Protein AF-A0A377APW2-F1 (afdb_monomer_lite)

pLDDT: mean 85.44, std 15.19, range [41.81, 98.38]

Organism: Escherichia coli (NCBI:txid562)

Radius of gyration: 20.35 Å; chains: 1; bounding box: 41×46×84 Å

InterPro domains:
  IPR022749 N6 adenine-specific DNA methyltransferase, N-terminal domain [PF12161] (6-132)
  IPR029063 S-adenosyl-L-methionine-dependent methyltransferase superfamily [SSF53335] (5-154)
  IPR038333 Type I restriction enzyme EcoKI-like, methylase subunit, N-terminal domain superfamily [G3DSA:1.20.1260.30] (1-162)

Structure (mmCIF, N/CA/C/O backbone):
data_AF-A0A377APW2-F1
#
_entry.id   AF-A0A377APW2-F1
#
loop_
_atom_site.group_PDB
_atom_site.id
_atom_site.type_symbol
_atom_site.label_atom_id
_atom_site.label_alt_id
_atom_site.label_comp_id
_atom_site.label_asym_id
_atom_site.label_entity_id
_atom_site.label_seq_id
_atom_site.pdbx_PDB_ins_code
_atom_site.Cartn_x
_atom_site.Cartn_y
_atom_site.Cartn_z
_atom_site.occupancy
_atom_site.B_iso_or_equiv
_atom_site.auth_seq_id
_atom_site.auth_comp_id
_atom_site.auth_asym_id
_atom_site.auth_atom_id
_atom_site.pdbx_PDB_model_num
ATOM 1 N N . MET A 1 1 ? 12.403 14.613 7.142 1.00 62.41 1 MET A N 1
ATOM 2 C CA . MET A 1 1 ? 13.392 14.518 6.049 1.00 62.41 1 MET A CA 1
ATOM 3 C C . MET A 1 1 ? 13.545 13.061 5.623 1.00 62.41 1 MET A C 1
ATOM 5 O O . MET A 1 1 ? 13.832 12.219 6.471 1.00 62.41 1 MET A O 1
ATOM 9 N N . ILE A 1 2 ? 13.350 12.757 4.336 1.00 71.19 2 ILE A N 1
ATOM 10 C CA . ILE A 1 2 ? 13.562 11.420 3.755 1.00 71.19 2 ILE A CA 1
ATOM 11 C C . ILE A 1 2 ? 15.054 11.030 3.799 1.00 71.19 2 ILE A C 1
ATOM 13 O O . ILE A 1 2 ? 15.922 11.814 3.411 1.00 71.19 2 ILE A O 1
ATOM 17 N N . THR A 1 3 ? 15.369 9.830 4.299 1.00 79.94 3 THR A N 1
ATOM 18 C CA . THR A 1 3 ? 16.755 9.333 4.394 1.00 79.94 3 THR A CA 1
ATOM 19 C C . THR A 1 3 ? 17.274 8.858 3.034 1.00 79.94 3 THR A C 1
ATOM 21 O O . THR A 1 3 ? 16.486 8.514 2.152 1.00 79.94 3 THR A O 1
ATOM 24 N N . GLY A 1 4 ? 18.601 8.809 2.856 1.00 84.94 4 GLY A N 1
ATOM 25 C CA . GLY A 1 4 ? 19.221 8.283 1.629 1.00 84.94 4 GLY A CA 1
ATOM 26 C C . GLY A 1 4 ? 18.785 6.848 1.313 1.00 84.94 4 GLY A C 1
ATOM 27 O O . GLY A 1 4 ? 18.407 6.554 0.183 1.00 84.94 4 GLY A O 1
ATOM 28 N N . ASP A 1 5 ? 18.714 5.994 2.336 1.00 83.44 5 ASP A N 1
ATOM 29 C CA . ASP A 1 5 ? 18.251 4.608 2.198 1.00 83.44 5 ASP A CA 1
ATOM 30 C C . ASP A 1 5 ? 16.803 4.523 1.705 1.00 83.44 5 ASP A C 1
ATOM 32 O O . ASP A 1 5 ? 16.460 3.666 0.893 1.00 83.44 5 ASP A O 1
ATOM 36 N N . LEU A 1 6 ? 15.937 5.420 2.186 1.00 83.62 6 LEU A N 1
ATOM 37 C CA . LEU A 1 6 ? 14.536 5.453 1.784 1.00 83.62 6 LEU A CA 1
ATOM 38 C C . LEU A 1 6 ? 14.394 5.901 0.325 1.00 83.62 6 LEU A C 1
ATOM 40 O O . LEU A 1 6 ? 13.614 5.300 -0.409 1.00 83.62 6 LEU A O 1
ATOM 44 N N . LYS A 1 7 ? 15.193 6.882 -0.117 1.00 85.06 7 LYS A N 1
ATOM 45 C CA . LYS A 1 7 ? 15.264 7.272 -1.534 1.00 85.06 7 LYS A CA 1
ATOM 46 C C . LYS A 1 7 ? 15.689 6.099 -2.412 1.00 85.06 7 LYS A C 1
ATOM 48 O O . LYS A 1 7 ? 14.978 5.767 -3.349 1.00 85.06 7 LYS A O 1
ATOM 53 N N . SER A 1 8 ? 16.769 5.410 -2.039 1.00 88.69 8 SER A N 1
ATOM 54 C CA . SER A 1 8 ? 17.288 4.267 -2.799 1.00 88.69 8 SER A CA 1
ATOM 55 C C . SER A 1 8 ? 16.269 3.129 -2.936 1.00 88.69 8 SER A C 1
ATOM 57 O O . SER A 1 8 ? 16.136 2.558 -4.015 1.00 88.69 8 SER A O 1
ATOM 59 N N . LYS A 1 9 ? 15.486 2.831 -1.888 1.00 89.19 9 LYS A N 1
ATOM 60 C CA . LYS A 1 9 ? 14.400 1.835 -1.969 1.00 89.19 9 LYS A CA 1
ATOM 61 C C . LYS A 1 9 ? 13.298 2.242 -2.947 1.00 89.19 9 LYS A C 1
ATOM 63 O O . LYS A 1 9 ? 12.776 1.392 -3.662 1.00 89.19 9 LYS A O 1
ATOM 68 N N . ILE A 1 10 ? 12.933 3.523 -2.965 1.00 89.56 10 ILE A N 1
ATOM 69 C CA . ILE A 1 10 ? 11.914 4.049 -3.880 1.00 89.56 10 ILE A CA 1
ATOM 70 C C . ILE A 1 10 ? 12.440 4.104 -5.316 1.00 89.56 10 ILE A C 1
ATOM 72 O O . ILE A 1 10 ? 11.701 3.758 -6.231 1.00 89.56 10 ILE A O 1
ATOM 76 N N . ASP A 1 11 ? 13.708 4.465 -5.514 1.00 90.75 11 ASP A N 1
ATOM 77 C CA . ASP A 1 11 ? 14.366 4.412 -6.821 1.00 90.75 11 ASP A CA 1
ATOM 78 C C . ASP A 1 11 ? 14.390 2.981 -7.373 1.00 90.75 11 ASP A C 1
ATOM 80 O O . ASP A 1 11 ? 13.964 2.760 -8.504 1.00 90.75 11 ASP A O 1
ATOM 84 N N . GLY A 1 12 ? 14.782 1.998 -6.555 1.00 93.12 12 GLY A N 1
ATOM 85 C CA . GLY A 1 12 ? 14.758 0.587 -6.949 1.00 93.12 12 GLY A CA 1
ATOM 86 C C . GLY A 1 12 ? 13.348 0.084 -7.268 1.00 93.12 12 GLY A C 1
ATOM 87 O O . GLY A 1 12 ? 13.144 -0.596 -8.270 1.00 93.12 12 GLY A O 1
ATOM 88 N N . LEU A 1 13 ? 12.347 0.480 -6.472 1.00 93.62 13 LEU A N 1
ATOM 89 C CA . LEU A 1 13 ? 10.953 0.159 -6.772 1.00 93.62 13 LEU A CA 1
ATOM 90 C C . LEU A 1 13 ? 10.520 0.764 -8.115 1.00 93.62 13 LEU A C 1
ATOM 92 O O . LEU A 1 13 ? 9.875 0.093 -8.914 1.00 93.62 13 LEU A O 1
ATOM 96 N N . TRP A 1 14 ? 10.893 2.014 -8.390 1.00 92.69 14 TRP A N 1
ATOM 97 C CA . TRP A 1 14 ? 10.597 2.682 -9.657 1.00 92.69 14 TRP A CA 1
ATOM 98 C C . TRP A 1 14 ? 11.202 1.939 -10.858 1.00 92.69 14 TRP A C 1
ATOM 100 O O . TRP A 1 14 ? 10.531 1.758 -11.876 1.00 92.69 14 TRP A O 1
ATOM 110 N N . GLU A 1 15 ? 12.445 1.470 -10.739 1.00 93.25 15 GLU A N 1
ATOM 111 C CA . GLU A 1 15 ? 13.099 0.634 -11.754 1.00 93.25 15 GLU A CA 1
ATOM 112 C C . GLU A 1 15 ? 12.382 -0.710 -11.944 1.00 93.25 15 GLU A C 1
ATOM 114 O O . GLU A 1 15 ? 12.157 -1.134 -13.081 1.00 93.25 15 GLU A O 1
ATOM 119 N N . ASP A 1 16 ? 11.948 -1.354 -10.857 1.00 95.25 16 ASP A N 1
ATOM 120 C CA . ASP A 1 16 ? 11.159 -2.588 -10.916 1.00 95.25 16 ASP A CA 1
ATOM 121 C C . ASP A 1 16 ? 9.838 -2.384 -11.684 1.00 95.25 16 ASP A C 1
ATOM 123 O O . ASP A 1 16 ? 9.465 -3.235 -12.498 1.00 95.25 16 ASP A O 1
ATOM 127 N N . PHE A 1 17 ? 9.145 -1.253 -11.491 1.00 95.12 17 PHE A N 1
ATOM 128 C CA . PHE A 1 17 ? 7.947 -0.900 -12.268 1.00 95.12 17 PHE A CA 1
ATOM 129 C C . PHE A 1 17 ? 8.256 -0.735 -13.761 1.00 95.12 17 PHE A C 1
ATOM 131 O O . PHE A 1 17 ? 7.522 -1.264 -14.604 1.00 95.12 17 PHE A O 1
ATOM 138 N N . TRP A 1 18 ? 9.368 -0.072 -14.090 1.00 92.00 18 TRP A N 1
ATOM 139 C CA . TRP A 1 18 ? 9.815 0.108 -15.471 1.00 92.00 18 TRP A CA 1
ATOM 140 C C . TRP A 1 18 ? 10.100 -1.236 -16.160 1.00 92.00 18 TRP A C 1
ATOM 142 O O . TRP A 1 18 ? 9.540 -1.524 -17.218 1.00 92.00 18 TRP A O 1
ATOM 152 N N . VAL A 1 19 ? 10.893 -2.113 -15.530 1.00 92.81 19 VAL A N 1
ATOM 153 C CA . VAL A 1 19 ? 11.161 -3.494 -15.998 1.00 92.81 19 VAL A CA 1
ATOM 154 C C . VAL A 1 19 ? 9.877 -4.342 -16.025 1.00 92.81 19 VAL A C 1
ATOM 156 O O . VAL A 1 19 ? 9.703 -5.272 -16.825 1.00 92.81 19 VAL A O 1
ATOM 159 N N . GLY A 1 20 ? 8.932 -4.003 -15.154 1.00 92.31 20 GLY A N 1
ATOM 160 C CA . GLY A 1 20 ? 7.574 -4.521 -15.115 1.00 92.31 20 GLY A CA 1
ATOM 161 C C . GLY A 1 20 ? 6.739 -4.233 -16.358 1.00 92.31 20 GLY A C 1
ATOM 162 O O . GLY A 1 20 ? 5.806 -4.989 -16.621 1.00 92.31 20 GLY A O 1
ATOM 163 N N . GLY A 1 21 ? 7.104 -3.208 -17.136 1.00 91.12 21 GLY A N 1
ATOM 164 C CA . GLY A 1 21 ? 6.350 -2.711 -18.288 1.00 91.12 21 GLY A CA 1
ATOM 165 C C . GLY A 1 21 ? 5.467 -1.497 -17.980 1.00 91.12 21 GLY A C 1
ATOM 166 O O . GLY A 1 21 ? 4.751 -1.037 -18.865 1.00 91.12 21 GLY A O 1
ATOM 167 N N . ILE A 1 22 ? 5.516 -0.956 -16.757 1.00 93.75 22 ILE A N 1
ATOM 168 C CA . ILE A 1 22 ? 4.770 0.245 -16.362 1.00 93.75 22 ILE A CA 1
ATOM 169 C C . ILE A 1 22 ? 5.711 1.443 -16.482 1.00 93.75 22 ILE A C 1
ATOM 171 O O . ILE A 1 22 ? 6.453 1.776 -15.562 1.00 93.75 22 ILE A O 1
ATOM 175 N N . THR A 1 23 ? 5.697 2.077 -17.652 1.00 89.50 23 THR A N 1
ATOM 176 C CA . THR A 1 23 ? 6.618 3.173 -17.992 1.00 89.50 23 THR A CA 1
ATOM 177 C C . THR A 1 23 ? 6.034 4.560 -17.745 1.00 89.50 23 THR A C 1
ATOM 179 O O . THR A 1 23 ? 6.786 5.526 -17.634 1.00 89.50 23 THR A O 1
ATOM 182 N N . ASN A 1 24 ? 4.704 4.687 -17.646 1.00 90.31 24 ASN A N 1
ATOM 183 C CA . ASN A 1 24 ? 4.066 5.966 -17.350 1.00 90.31 24 ASN A CA 1
ATOM 184 C C . ASN A 1 24 ? 4.316 6.342 -15.876 1.00 90.31 24 ASN A C 1
ATOM 186 O O . ASN A 1 24 ? 3.773 5.677 -14.988 1.00 90.31 24 ASN A O 1
ATOM 190 N N . PRO A 1 25 ? 5.071 7.420 -15.591 1.00 90.19 25 PRO A N 1
ATOM 191 C CA . PRO A 1 25 ? 5.437 7.793 -14.228 1.00 90.19 25 PRO A CA 1
ATOM 192 C C . PRO A 1 25 ? 4.222 8.128 -13.356 1.00 90.19 25 PRO A C 1
ATOM 194 O O . PRO A 1 25 ? 4.233 7.847 -12.161 1.00 90.19 25 PRO A O 1
ATOM 197 N N . LEU A 1 26 ? 3.150 8.675 -13.943 1.00 90.00 26 LEU A N 1
ATOM 198 C CA . LEU A 1 26 ? 1.913 8.935 -13.205 1.00 90.00 26 LEU A CA 1
ATOM 199 C C . LEU A 1 26 ? 1.284 7.623 -12.738 1.00 90.00 26 LEU A C 1
ATOM 201 O O . LEU A 1 26 ? 0.933 7.502 -11.571 1.00 90.00 26 LEU A O 1
ATOM 205 N N . THR A 1 27 ? 1.240 6.609 -13.604 1.00 92.19 27 THR A N 1
ATOM 206 C CA . THR A 1 27 ? 0.737 5.281 -13.240 1.00 92.19 27 THR A CA 1
ATOM 207 C C . THR A 1 27 ? 1.576 4.649 -12.130 1.00 92.19 27 THR A C 1
ATOM 209 O O . THR A 1 27 ? 1.009 4.094 -11.195 1.00 92.19 27 THR A O 1
ATOM 212 N N . VAL A 1 28 ? 2.908 4.774 -12.166 1.00 93.69 28 VAL A N 1
ATOM 213 C CA . VAL A 1 28 ? 3.779 4.280 -11.081 1.00 93.69 28 VAL A CA 1
ATOM 214 C C . VAL A 1 28 ? 3.415 4.929 -9.741 1.00 93.69 28 VAL A C 1
ATOM 216 O O . VAL A 1 28 ? 3.218 4.226 -8.749 1.00 93.69 28 VAL A O 1
ATOM 219 N N . ILE A 1 29 ? 3.253 6.257 -9.718 1.00 90.94 29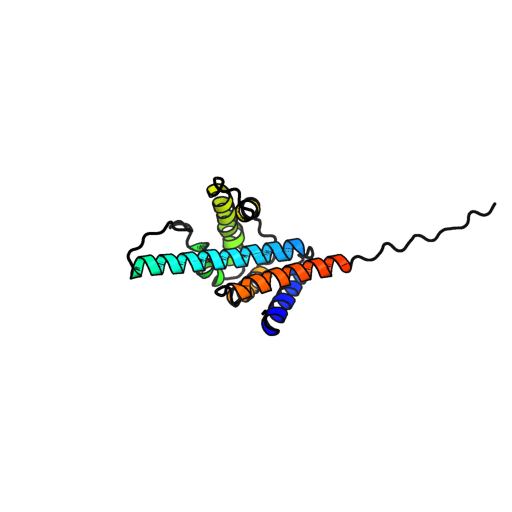 ILE A N 1
ATOM 220 C CA . ILE A 1 29 ? 2.846 6.994 -8.513 1.00 90.94 29 ILE A CA 1
ATOM 221 C C . ILE A 1 29 ? 1.473 6.531 -8.024 1.00 90.94 29 ILE A C 1
ATOM 223 O O . ILE A 1 29 ? 1.305 6.304 -6.825 1.00 90.94 29 ILE A O 1
ATOM 227 N N . GLU A 1 30 ? 0.503 6.358 -8.923 1.00 91.88 30 GLU A N 1
ATOM 228 C CA . GLU A 1 30 ? -0.840 5.889 -8.572 1.00 91.88 30 GLU A CA 1
ATOM 229 C C . GLU A 1 30 ? -0.795 4.509 -7.906 1.00 91.88 30 GLU A C 1
ATOM 231 O O . GLU A 1 30 ? -1.358 4.329 -6.827 1.00 91.88 30 GLU A O 1
ATOM 236 N N . GLN A 1 31 ? -0.077 3.547 -8.498 1.00 95.00 31 GLN A N 1
ATOM 237 C CA . GLN A 1 31 ? 0.021 2.187 -7.960 1.00 95.00 31 GLN A CA 1
ATOM 238 C C . GLN A 1 31 ? 0.716 2.159 -6.591 1.00 95.00 31 GLN A C 1
ATOM 240 O O . GLN A 1 31 ? 0.229 1.507 -5.665 1.00 95.00 31 GLN A O 1
ATOM 245 N N . ILE A 1 32 ? 1.806 2.916 -6.423 1.00 93.56 32 ILE A N 1
ATOM 246 C CA . ILE A 1 32 ? 2.477 3.076 -5.123 1.00 93.56 32 ILE A CA 1
ATOM 247 C C . ILE A 1 32 ? 1.515 3.684 -4.094 1.00 93.56 32 ILE A C 1
ATOM 249 O O . ILE A 1 32 ? 1.413 3.192 -2.968 1.00 93.56 32 ILE A O 1
ATOM 253 N N . THR A 1 33 ? 0.763 4.710 -4.493 1.00 90.75 33 THR A N 1
ATOM 254 C CA . THR A 1 33 ? -0.204 5.398 -3.630 1.00 90.75 33 THR A CA 1
ATOM 255 C C . THR A 1 33 ? -1.320 4.459 -3.170 1.00 90.75 33 THR A C 1
ATOM 257 O O . THR A 1 33 ? -1.646 4.448 -1.982 1.00 90.75 33 THR A O 1
ATOM 260 N N . TYR A 1 34 ? -1.867 3.617 -4.053 1.00 94.69 34 TYR A N 1
ATOM 261 C CA . TYR A 1 34 ? -2.878 2.620 -3.681 1.00 94.69 34 TYR A CA 1
ATOM 262 C C . TYR A 1 34 ? -2.355 1.608 -2.651 1.00 94.69 34 TYR A C 1
ATOM 264 O O . TYR A 1 34 ? -3.033 1.327 -1.660 1.00 94.69 34 TYR A O 1
ATOM 272 N N . LEU A 1 35 ? -1.134 1.096 -2.829 1.00 95.88 35 LEU A N 1
ATOM 273 C CA . LEU A 1 35 ? -0.534 0.148 -1.882 1.00 95.88 35 LEU A CA 1
ATOM 274 C C . LEU A 1 35 ? -0.225 0.807 -0.527 1.00 95.88 35 LEU A C 1
ATOM 276 O O . LEU A 1 35 ? -0.498 0.228 0.528 1.00 95.88 35 LEU A O 1
ATOM 280 N N . MET A 1 36 ? 0.284 2.043 -0.533 1.00 92.62 36 MET A N 1
ATOM 281 C CA . MET A 1 36 ? 0.474 2.833 0.690 1.00 92.62 36 MET A CA 1
ATOM 282 C C . MET A 1 36 ? -0.850 3.066 1.419 1.00 92.62 36 MET A C 1
ATOM 284 O O . MET A 1 36 ? -0.919 2.907 2.641 1.00 92.62 36 MET A O 1
ATOM 288 N N . TYR A 1 37 ? -1.903 3.412 0.676 1.00 91.50 37 TYR A N 1
ATOM 289 C CA . TYR A 1 37 ? -3.240 3.597 1.222 1.00 91.50 37 TYR A CA 1
ATOM 290 C C . TYR A 1 37 ? -3.769 2.310 1.857 1.00 91.50 37 TYR A C 1
ATOM 292 O O . TYR A 1 37 ? -4.223 2.358 2.998 1.00 91.50 37 TYR A O 1
ATOM 300 N N . SER A 1 38 ? -3.623 1.162 1.186 1.00 95.50 38 SER A N 1
ATOM 301 C CA . SER A 1 38 ? -3.992 -0.153 1.729 1.00 95.50 38 SER A CA 1
ATOM 302 C C . SER A 1 38 ? -3.381 -0.391 3.113 1.00 95.50 38 SER A C 1
ATOM 304 O O . SER A 1 38 ? -4.085 -0.701 4.078 1.00 95.50 38 SER A O 1
ATOM 306 N N . ARG A 1 39 ? -2.066 -0.167 3.239 1.00 95.25 39 ARG A N 1
ATOM 307 C CA . ARG A 1 39 ? -1.346 -0.337 4.506 1.00 95.25 39 ARG A CA 1
ATOM 308 C C . ARG A 1 39 ? -1.819 0.639 5.575 1.00 95.25 39 ARG A C 1
ATOM 310 O O . ARG A 1 39 ? -1.986 0.263 6.735 1.00 95.25 39 ARG A O 1
ATOM 317 N N . MET A 1 40 ? -2.019 1.899 5.202 1.00 91.94 40 MET A N 1
ATOM 318 C CA . MET A 1 40 ? -2.521 2.926 6.113 1.00 91.94 40 MET A CA 1
ATOM 319 C C . MET A 1 40 ? -3.941 2.636 6.602 1.00 91.94 40 MET A C 1
ATOM 321 O O . MET A 1 40 ? -4.240 2.938 7.758 1.00 91.94 40 MET A O 1
ATOM 325 N N . LEU A 1 41 ? -4.801 2.086 5.747 1.00 93.00 41 LEU A N 1
ATOM 326 C CA . LEU A 1 41 ? -6.172 1.711 6.077 1.00 93.00 41 LEU A CA 1
ATOM 327 C C . LEU A 1 41 ? -6.187 0.592 7.125 1.00 93.00 41 LEU A C 1
ATOM 329 O O . LEU A 1 41 ? -6.821 0.739 8.167 1.00 93.00 41 LEU A O 1
ATOM 333 N N . ASP A 1 42 ? -5.400 -0.462 6.904 1.00 96.81 42 ASP A N 1
ATOM 334 C CA . ASP A 1 42 ? -5.255 -1.572 7.851 1.00 96.81 42 ASP A CA 1
ATOM 335 C C . ASP A 1 42 ? -4.602 -1.135 9.176 1.00 96.81 42 ASP A C 1
ATOM 337 O O . ASP A 1 42 ? -5.062 -1.492 10.256 1.00 96.81 42 ASP A O 1
ATOM 341 N N . THR A 1 43 ? -3.584 -0.271 9.127 1.00 94.62 43 THR A N 1
ATOM 342 C CA . THR A 1 43 ? -2.923 0.241 10.345 1.00 94.62 43 THR A CA 1
ATOM 343 C C . THR A 1 43 ? -3.892 1.042 11.224 1.00 94.62 43 THR A C 1
ATOM 345 O O . THR A 1 43 ? -3.833 0.974 12.453 1.00 94.62 43 THR A O 1
ATOM 348 N N . GLN A 1 44 ? -4.784 1.822 10.607 1.00 93.44 44 GLN A N 1
ATOM 349 C CA . GLN A 1 44 ? -5.832 2.545 11.327 1.00 93.44 44 GLN A CA 1
ATOM 350 C C . GLN A 1 44 ? -6.865 1.594 11.927 1.00 93.44 44 GLN A C 1
ATOM 352 O O . GLN A 1 44 ? -7.243 1.787 13.079 1.00 93.44 44 GLN A O 1
ATOM 357 N N . GLU A 1 45 ? -7.262 0.559 11.185 1.00 96.00 45 GLU A N 1
ATOM 358 C CA . GLU A 1 45 ? -8.163 -0.477 11.689 1.00 96.00 45 GLU A CA 1
ATOM 359 C C . GLU A 1 45 ? -7.587 -1.150 12.939 1.00 96.00 45 GLU A C 1
ATOM 361 O O . GLU A 1 45 ? -8.225 -1.139 13.985 1.00 96.00 45 GLU A O 1
ATOM 366 N N . GLN A 1 46 ? -6.331 -1.607 12.888 1.00 96.50 46 GLN A N 1
ATOM 367 C CA . GLN A 1 46 ? -5.652 -2.231 14.034 1.00 96.50 46 GLN A CA 1
ATOM 368 C C . GLN A 1 46 ? -5.561 -1.299 15.246 1.00 96.50 46 GLN A C 1
ATOM 370 O O . GLN A 1 46 ? -5.690 -1.725 16.398 1.00 96.50 46 GLN A O 1
ATOM 375 N N . ARG A 1 47 ? -5.325 -0.002 15.009 1.00 95.25 47 ARG A N 1
ATOM 376 C CA . ARG A 1 47 ? -5.295 1.002 16.078 1.00 95.25 47 ARG A CA 1
ATOM 377 C C . ARG A 1 47 ? -6.670 1.152 16.732 1.00 95.25 47 ARG A C 1
ATOM 379 O O . ARG A 1 47 ? -6.733 1.233 17.960 1.00 95.25 47 ARG A O 1
ATOM 386 N N . ASP A 1 48 ? -7.734 1.203 15.941 1.00 96.50 48 ASP A N 1
ATOM 387 C CA . ASP A 1 48 ? -9.098 1.376 16.441 1.00 96.50 48 ASP A CA 1
ATOM 388 C C . ASP A 1 48 ? -9.614 0.095 17.128 1.00 96.50 48 ASP A C 1
ATOM 390 O O . ASP A 1 48 ? -10.173 0.180 18.222 1.00 96.50 48 ASP A O 1
ATOM 394 N N . GLU A 1 49 ? -9.301 -1.090 16.592 1.00 96.88 49 GLU A N 1
ATOM 395 C CA . GLU A 1 49 ? -9.530 -2.396 17.233 1.00 96.88 49 GLU A CA 1
ATOM 396 C C . GLU A 1 49 ? -8.874 -2.455 18.618 1.00 96.88 49 GLU A C 1
ATOM 398 O O . GLU A 1 49 ? -9.526 -2.762 19.620 1.00 96.88 49 GLU A O 1
ATOM 403 N N . LYS A 1 50 ? -7.593 -2.076 18.705 1.00 96.62 50 LYS A N 1
ATOM 404 C CA . LYS A 1 50 ? -6.858 -2.014 19.974 1.00 96.62 50 LYS A CA 1
ATOM 405 C C . LYS A 1 50 ? -7.473 -1.001 20.940 1.00 96.62 50 LYS A C 1
ATOM 407 O O . LYS A 1 50 ? -7.555 -1.258 22.140 1.00 96.62 50 LYS A O 1
ATOM 412 N N . ARG A 1 51 ? -7.918 0.157 20.444 1.00 96.25 51 ARG A N 1
ATOM 413 C CA . ARG A 1 51 ? -8.578 1.178 21.270 1.00 96.25 51 ARG A CA 1
ATOM 414 C C . ARG A 1 51 ? -9.912 0.679 21.819 1.00 96.25 51 ARG A C 1
ATOM 416 O O . ARG A 1 51 ? -10.191 0.925 22.991 1.00 96.25 51 ARG A O 1
ATOM 423 N N . LYS A 1 52 ? -10.696 -0.051 21.024 1.00 96.88 52 LYS A N 1
ATOM 424 C CA . LYS A 1 52 ? -11.926 -0.704 21.480 1.00 96.88 52 LYS A CA 1
ATOM 425 C C . LYS A 1 52 ? -11.638 -1.743 22.561 1.00 96.88 52 LYS A C 1
ATOM 427 O O . LYS A 1 52 ? -12.292 -1.727 23.596 1.00 96.88 52 LYS A O 1
ATOM 432 N N . GLN A 1 53 ? -10.626 -2.589 22.364 1.00 96.44 53 GLN A N 1
ATOM 433 C CA . GLN A 1 53 ? -10.227 -3.602 23.349 1.00 96.44 53 GLN A CA 1
ATOM 434 C C . GLN A 1 53 ? -9.771 -2.996 24.685 1.00 96.44 53 GLN A C 1
ATOM 436 O O . GLN A 1 53 ? -10.106 -3.527 25.738 1.00 96.44 53 GLN A O 1
ATOM 441 N N . ILE A 1 54 ? -9.010 -1.896 24.651 1.00 96.69 54 ILE A N 1
ATOM 442 C CA . ILE A 1 54 ? -8.430 -1.288 25.861 1.00 96.69 54 ILE A CA 1
ATOM 443 C C . ILE A 1 54 ? -9.409 -0.336 26.555 1.00 96.69 54 ILE A C 1
ATOM 445 O O . ILE A 1 54 ? -9.511 -0.343 27.778 1.00 96.69 54 ILE A O 1
ATOM 449 N N . ALA A 1 55 ? -10.087 0.522 25.793 1.00 95.69 55 ALA A N 1
ATOM 450 C CA . ALA A 1 55 ? -10.869 1.639 26.322 1.00 95.69 55 ALA A CA 1
ATOM 451 C C . ALA A 1 55 ? -12.386 1.476 26.133 1.00 95.69 55 ALA A C 1
ATOM 453 O O . ALA A 1 55 ? -13.136 2.359 26.539 1.00 95.69 55 ALA A O 1
ATOM 454 N N . GLY A 1 56 ? -12.846 0.400 25.483 1.00 95.56 56 GLY A N 1
ATOM 455 C CA . GLY A 1 56 ? -14.267 0.172 25.197 1.00 95.56 56 GLY A CA 1
ATOM 456 C C . GLY A 1 56 ? -14.875 1.164 24.201 1.00 95.56 56 GLY A C 1
ATO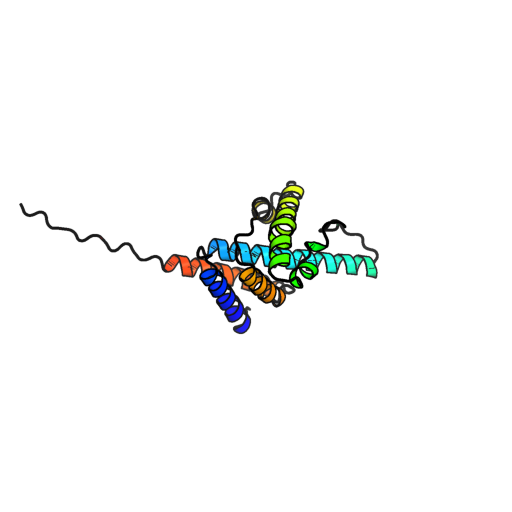M 457 O O . GLY A 1 56 ? -16.093 1.257 24.100 1.00 95.56 56 GLY A O 1
ATOM 458 N N . ILE A 1 57 ? -14.050 1.939 23.488 1.00 94.31 57 ILE A N 1
ATOM 459 C CA . ILE A 1 57 ? -14.522 2.958 22.547 1.00 94.31 57 ILE A CA 1
ATOM 460 C C . ILE A 1 57 ? -14.871 2.279 21.226 1.00 94.31 57 ILE A C 1
ATOM 462 O O . ILE A 1 57 ? -13.986 1.779 20.531 1.00 94.31 57 ILE A O 1
ATOM 466 N N . ASP A 1 58 ? -16.155 2.284 20.881 1.00 95.00 58 ASP A N 1
ATOM 467 C CA . ASP A 1 58 ? -16.621 1.801 19.587 1.00 95.00 58 ASP A CA 1
ATOM 468 C C . ASP A 1 58 ? -16.112 2.672 18.433 1.00 95.00 58 ASP A C 1
ATOM 470 O O . ASP A 1 58 ? -15.909 3.882 18.554 1.00 95.00 58 ASP A O 1
ATOM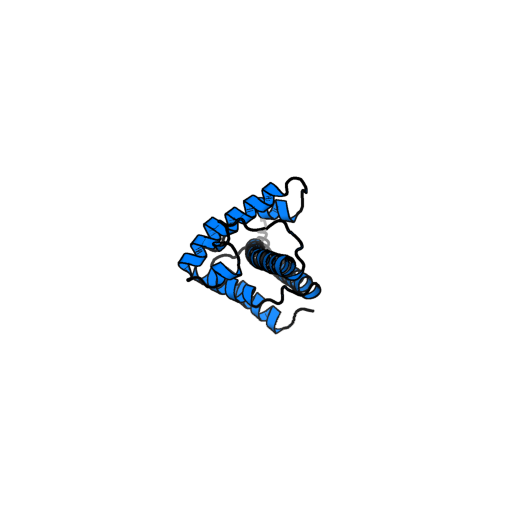 474 N N . PHE A 1 59 ? -15.922 2.032 17.284 1.00 94.31 59 PHE A N 1
ATOM 475 C CA . PHE A 1 59 ? -15.511 2.664 16.040 1.00 94.31 59 PHE A CA 1
ATOM 476 C C . PHE A 1 59 ? -16.287 2.042 14.881 1.00 94.31 59 PHE A C 1
ATOM 478 O O . PHE A 1 59 ? -16.838 0.947 15.006 1.00 94.31 59 PHE A O 1
ATOM 485 N N . LYS A 1 60 ? -16.334 2.747 13.751 1.00 91.62 60 LYS A N 1
ATOM 486 C CA . LYS A 1 60 ? -16.880 2.209 12.506 1.00 91.62 60 LYS A CA 1
ATOM 487 C C . LYS A 1 60 ? -15.773 1.413 11.800 1.00 91.62 60 LYS A C 1
ATOM 489 O O . LYS A 1 60 ? -14.796 2.051 11.399 1.00 91.62 60 LYS A O 1
ATOM 494 N N . PRO A 1 61 ? -15.910 0.085 11.636 1.00 93.00 61 PRO A N 1
ATOM 495 C CA . PRO A 1 61 ? -14.919 -0.713 10.927 1.00 93.00 61 PRO A CA 1
ATOM 496 C C . PRO A 1 61 ? -14.747 -0.237 9.490 1.00 93.00 61 PRO A C 1
ATOM 498 O O . PRO A 1 61 ? -15.724 0.133 8.829 1.00 93.00 61 PRO A O 1
ATOM 501 N N . ARG A 1 62 ? -13.503 -0.240 9.013 1.00 92.81 62 ARG A N 1
ATOM 502 C CA . ARG A 1 62 ? -13.187 0.022 7.600 1.00 92.81 62 ARG A CA 1
ATOM 503 C C . ARG A 1 62 ? -13.359 -1.232 6.759 1.00 92.81 62 ARG A C 1
ATOM 505 O O . ARG A 1 62 ? -13.696 -1.111 5.589 1.00 92.81 62 ARG A O 1
ATOM 512 N N . PHE A 1 63 ? -13.176 -2.402 7.366 1.00 95.19 63 PHE A N 1
ATOM 513 C CA . PHE A 1 63 ? -13.340 -3.703 6.729 1.00 95.19 63 PHE A CA 1
ATOM 514 C C . PHE A 1 63 ? -14.534 -4.428 7.350 1.00 95.19 63 PHE A C 1
ATOM 516 O O . PHE A 1 63 ? -14.628 -4.548 8.573 1.00 95.19 63 PHE A O 1
ATOM 523 N N . ALA A 1 64 ? -15.439 -4.936 6.516 1.00 94.38 64 ALA A N 1
ATOM 524 C CA . ALA A 1 64 ? -16.488 -5.836 6.982 1.00 94.38 64 ALA A CA 1
ATOM 525 C C . ALA A 1 64 ? -15.891 -7.180 7.469 1.00 94.38 64 ALA A C 1
ATOM 527 O O . ALA A 1 64 ? -14.742 -7.506 7.134 1.00 94.38 64 ALA A O 1
ATOM 528 N N . PRO A 1 65 ? -16.633 -7.985 8.254 1.00 94.62 65 PRO A N 1
ATOM 529 C CA . PRO A 1 65 ? -16.176 -9.307 8.694 1.00 94.62 65 PRO A CA 1
ATOM 530 C C . PRO A 1 65 ? -15.730 -10.228 7.546 1.00 94.62 65 PRO A C 1
ATOM 532 O O . PRO A 1 65 ? -14.775 -10.981 7.695 1.00 94.62 65 PRO A O 1
ATOM 535 N N . GLU A 1 66 ? -16.374 -10.127 6.388 1.00 95.06 66 GLU A N 1
ATOM 536 C CA . GLU A 1 66 ? -16.060 -10.875 5.169 1.00 95.06 66 GLU A CA 1
ATOM 537 C C . GLU A 1 66 ? -14.896 -10.284 4.350 1.00 95.06 66 GLU A C 1
ATOM 539 O O . GLU A 1 66 ? -14.432 -10.914 3.412 1.00 95.06 66 GLU A O 1
ATOM 544 N N . GLN A 1 67 ? -14.392 -9.096 4.701 1.00 96.19 67 GLN A N 1
ATOM 545 C CA . GLN A 1 67 ? -13.345 -8.378 3.953 1.00 96.19 67 GLN A CA 1
ATOM 546 C C . GLN A 1 67 ? -11.962 -8.455 4.618 1.00 96.19 67 GLN A C 1
ATOM 548 O O . GLN A 1 67 ? -11.049 -7.716 4.247 1.00 96.19 67 GLN A O 1
ATOM 553 N N . GLN A 1 68 ? -11.785 -9.312 5.629 1.00 96.94 68 GLN A N 1
ATOM 554 C CA . GLN A 1 68 ? -10.538 -9.367 6.404 1.00 96.94 68 GLN A CA 1
ATOM 555 C C . GLN A 1 68 ? -9.329 -9.791 5.559 1.00 96.94 68 GLN A C 1
ATOM 557 O O . GLN A 1 68 ? -8.216 -9.345 5.820 1.00 96.94 68 GLN A O 1
ATOM 562 N N . GLU A 1 69 ? -9.541 -10.576 4.502 1.00 97.12 69 GLU A N 1
ATOM 563 C CA . GLU A 1 69 ? -8.486 -10.968 3.559 1.00 97.12 69 GLU A CA 1
ATOM 564 C C . GLU A 1 69 ? -7.917 -9.778 2.757 1.00 97.12 69 GLU A C 1
ATOM 566 O O . GLU A 1 69 ? -6.766 -9.811 2.326 1.00 97.12 69 GLU A O 1
ATOM 571 N N . PHE A 1 70 ? -8.669 -8.675 2.633 1.00 97.75 70 PHE A N 1
ATOM 572 C CA . PHE A 1 70 ? -8.235 -7.465 1.921 1.00 97.75 70 PHE A CA 1
ATOM 573 C C . PHE A 1 70 ? -7.318 -6.565 2.762 1.00 97.75 70 PHE A C 1
ATOM 575 O O . PHE A 1 70 ? -6.804 -5.554 2.271 1.00 97.75 70 PHE A O 1
ATOM 582 N N . ARG A 1 71 ? -7.104 -6.898 4.038 1.00 98.25 71 ARG A N 1
ATOM 583 C CA . ARG A 1 71 ? -6.207 -6.150 4.923 1.00 98.25 71 ARG A CA 1
ATOM 584 C C . ARG A 1 71 ? -4.760 -6.354 4.492 1.00 98.25 71 ARG A C 1
ATOM 586 O O . ARG A 1 71 ? -4.330 -7.476 4.233 1.00 98.25 71 ARG A O 1
ATOM 593 N N . PHE A 1 72 ? -3.979 -5.273 4.488 1.00 98.38 72 PHE A N 1
ATOM 594 C CA . PHE A 1 72 ? -2.563 -5.309 4.106 1.00 98.38 72 PHE A CA 1
ATOM 595 C C . PHE A 1 72 ? -1.774 -6.370 4.880 1.00 98.38 72 PHE A C 1
ATOM 597 O O . PHE A 1 72 ? -1.017 -7.140 4.296 1.00 98.38 72 PHE A O 1
ATOM 604 N N . SER A 1 73 ? -1.970 -6.451 6.194 1.00 97.38 73 SER A N 1
ATOM 605 C CA . SER A 1 73 ? -1.344 -7.445 7.071 1.00 97.38 73 SER A CA 1
ATOM 606 C C . SER A 1 73 ? -1.702 -8.894 6.741 1.00 97.38 73 SER A C 1
ATOM 608 O O . SER A 1 73 ? -0.940 -9.778 7.117 1.00 97.38 73 SER A O 1
ATOM 610 N N . HIS A 1 74 ? -2.799 -9.146 6.025 1.00 97.88 74 HIS A N 1
ATOM 611 C CA . HIS A 1 74 ? -3.182 -10.479 5.572 1.00 97.88 74 HIS A CA 1
ATOM 612 C C . HIS A 1 74 ? -2.541 -10.782 4.219 1.00 97.88 74 HIS A C 1
ATOM 614 O O . HIS A 1 74 ? -1.652 -11.633 4.143 1.00 97.88 74 HIS A O 1
ATOM 620 N N . TYR A 1 75 ? -2.908 -10.036 3.170 1.00 98.19 75 TYR A N 1
ATOM 621 C CA . TYR A 1 75 ? -2.461 -10.380 1.819 1.00 98.19 75 TYR A CA 1
ATOM 622 C C . TYR A 1 75 ? -0.949 -10.217 1.614 1.00 98.19 75 TYR A C 1
ATOM 624 O O . TYR A 1 75 ? -0.377 -10.888 0.761 1.00 98.19 75 TYR A O 1
ATOM 632 N N . SER A 1 76 ? -0.269 -9.368 2.401 1.00 97.81 76 SER A N 1
ATOM 633 C CA . SER A 1 76 ? 1.190 -9.179 2.296 1.00 97.81 76 SER A CA 1
ATOM 634 C C . SER A 1 76 ? 2.019 -10.404 2.686 1.00 97.81 76 SER A C 1
ATOM 636 O O . SER A 1 76 ? 3.232 -10.393 2.486 1.00 97.81 76 SER A O 1
ATOM 638 N N . ASN A 1 77 ? 1.390 -11.446 3.236 1.00 96.81 77 ASN A N 1
ATOM 639 C CA . ASN A 1 77 ? 2.044 -12.707 3.578 1.00 96.81 77 ASN A CA 1
ATOM 640 C C . ASN A 1 77 ? 1.648 -13.865 2.642 1.00 96.81 77 ASN A C 1
ATOM 642 O O . ASN A 1 77 ? 2.058 -14.998 2.887 1.00 96.81 77 ASN A O 1
ATOM 646 N N . LEU A 1 78 ? 0.861 -13.601 1.593 1.00 97.50 78 LEU A N 1
ATOM 647 C CA . LEU A 1 78 ? 0.456 -14.607 0.608 1.00 97.50 78 LEU A CA 1
ATOM 648 C C . LEU A 1 78 ? 1.551 -14.852 -0.439 1.00 97.50 78 LEU A C 1
ATOM 650 O O . LEU A 1 78 ? 2.459 -14.036 -0.628 1.00 97.50 78 LEU A O 1
ATOM 654 N N . GLY A 1 79 ? 1.440 -15.975 -1.151 1.00 97.31 79 GLY A N 1
ATOM 655 C CA . GLY A 1 79 ? 2.256 -16.241 -2.338 1.00 97.31 79 GLY A CA 1
ATOM 656 C C . GLY A 1 79 ? 1.926 -15.272 -3.479 1.00 97.31 79 GLY A C 1
ATOM 657 O O . GLY A 1 79 ? 0.847 -14.688 -3.506 1.00 97.31 79 GLY A O 1
ATOM 658 N N . SER A 1 80 ? 2.841 -15.093 -4.438 1.00 96.50 80 SER A N 1
ATOM 659 C CA . SER A 1 80 ? 2.693 -14.075 -5.492 1.00 96.50 80 SER A CA 1
ATOM 660 C C . SER A 1 80 ? 1.383 -14.173 -6.281 1.00 96.50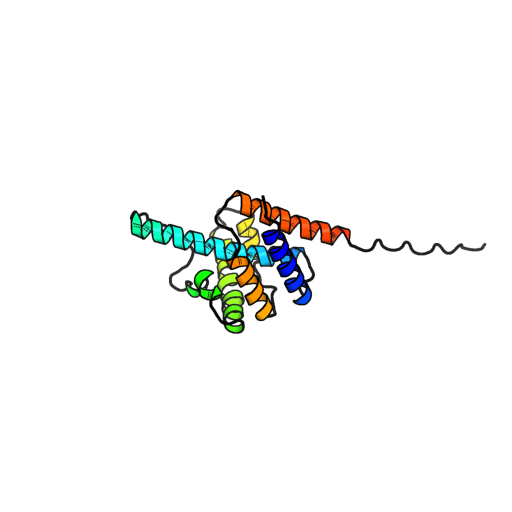 80 SER A C 1
ATOM 662 O O . SER A 1 80 ? 0.728 -13.151 -6.474 1.00 96.50 80 SER A O 1
ATOM 664 N N . ASP A 1 81 ? 0.991 -15.372 -6.718 1.00 97.12 81 ASP A N 1
ATOM 665 C CA . ASP A 1 81 ? -0.216 -15.561 -7.538 1.00 97.12 81 ASP A CA 1
ATOM 666 C C . ASP A 1 81 ? -1.501 -15.317 -6.735 1.00 97.12 81 ASP A C 1
ATOM 668 O O . ASP A 1 81 ? -2.397 -14.610 -7.191 1.00 97.12 81 ASP A O 1
ATOM 672 N N . GLU A 1 82 ? -1.556 -15.821 -5.503 1.00 97.75 82 GLU A N 1
ATOM 673 C CA . GLU A 1 82 ? -2.691 -15.625 -4.595 1.00 97.75 82 GLU A CA 1
ATOM 674 C C . GLU A 1 82 ? -2.828 -14.151 -4.176 1.00 97.75 82 GLU A C 1
ATOM 676 O O . GLU A 1 82 ? -3.914 -13.575 -4.222 1.00 97.75 82 GLU A O 1
ATOM 681 N N . MET A 1 83 ? -1.708 -13.493 -3.852 1.00 98.31 83 MET A N 1
ATOM 682 C CA . MET A 1 83 ? -1.668 -12.057 -3.568 1.00 98.31 83 MET A CA 1
ATOM 683 C C . MET A 1 83 ? -2.200 -11.248 -4.752 1.00 98.31 83 MET A C 1
ATOM 685 O O . MET A 1 83 ? -2.939 -10.285 -4.558 1.00 98.31 83 MET A O 1
ATOM 689 N N . MET A 1 84 ? -1.831 -11.627 -5.977 1.00 97.81 84 MET A N 1
ATOM 690 C CA . MET A 1 84 ? -2.284 -10.956 -7.191 1.00 97.81 84 MET A CA 1
ATOM 691 C C . MET A 1 84 ? -3.805 -11.036 -7.352 1.00 97.81 84 MET A C 1
ATOM 693 O O . MET A 1 84 ? -4.433 -10.021 -7.655 1.00 97.81 84 MET A O 1
ATOM 697 N N . GLU A 1 85 ? -4.399 -12.205 -7.114 1.00 97.44 85 GLU A N 1
ATOM 698 C CA . GLU A 1 85 ? -5.851 -12.400 -7.159 1.00 97.44 85 GLU A CA 1
ATOM 699 C C . GLU A 1 85 ? -6.565 -11.562 -6.087 1.00 97.44 85 GLU A C 1
ATOM 701 O O . GLU A 1 85 ? -7.411 -10.726 -6.417 1.00 97.44 85 GLU A O 1
ATOM 706 N N . VAL A 1 86 ? -6.149 -11.686 -4.821 1.00 98.19 86 VAL A N 1
ATOM 707 C CA . VAL A 1 86 ? -6.752 -10.954 -3.692 1.00 98.19 86 VAL A CA 1
ATOM 708 C C . VAL A 1 86 ? -6.640 -9.443 -3.878 1.00 98.19 86 VAL A C 1
ATOM 710 O O . VAL A 1 86 ? -7.598 -8.706 -3.631 1.00 98.19 86 VAL A O 1
ATOM 713 N N . VAL A 1 87 ? -5.485 -8.946 -4.329 1.00 97.94 87 VAL A N 1
ATOM 714 C CA . VAL A 1 87 ? -5.290 -7.508 -4.529 1.00 97.94 87 VAL A CA 1
ATOM 715 C C . VAL A 1 87 ? -6.138 -7.008 -5.696 1.00 97.94 87 VAL A C 1
ATOM 717 O O . VAL A 1 87 ? -6.880 -6.037 -5.533 1.00 97.94 87 VAL A O 1
ATOM 720 N N . ARG A 1 88 ? -6.071 -7.661 -6.861 1.00 96.25 88 ARG A N 1
ATOM 721 C CA . ARG A 1 88 ? -6.793 -7.227 -8.066 1.00 96.25 88 ARG A CA 1
ATOM 722 C C . ARG A 1 88 ? -8.306 -7.246 -7.860 1.00 96.25 88 ARG A C 1
ATOM 724 O O . ARG A 1 88 ? -8.977 -6.259 -8.176 1.00 96.25 88 ARG A O 1
ATOM 731 N N . ASP A 1 89 ? -8.823 -8.354 -7.340 1.00 94.44 89 ASP A N 1
ATOM 732 C CA . ASP A 1 89 ? -10.258 -8.625 -7.330 1.00 94.44 89 ASP A CA 1
ATOM 733 C C . ASP A 1 89 ? -10.904 -8.227 -6.004 1.00 94.44 89 ASP A C 1
ATOM 735 O O . ASP A 1 89 ? -12.038 -7.766 -6.007 1.00 94.44 89 ASP A O 1
ATOM 739 N N . GLY A 1 90 ? -10.182 -8.303 -4.888 1.00 96.31 90 GLY A N 1
ATOM 740 C CA . GLY A 1 90 ? -10.685 -7.934 -3.566 1.00 96.31 90 GLY A CA 1
ATOM 741 C C . GLY A 1 90 ? -10.340 -6.503 -3.164 1.00 96.31 90 GLY A C 1
ATOM 742 O O . GLY A 1 90 ? -11.208 -5.632 -3.061 1.00 96.31 90 GLY A O 1
ATOM 743 N N . VAL A 1 91 ? -9.048 -6.226 -2.968 1.00 97.38 91 VAL A N 1
ATOM 744 C CA . VAL A 1 91 ? -8.563 -4.951 -2.401 1.00 97.38 91 VAL A CA 1
ATOM 745 C C . VAL A 1 91 ? -8.984 -3.753 -3.255 1.00 97.38 91 VAL A C 1
ATOM 747 O O . VAL A 1 91 ? -9.505 -2.764 -2.736 1.00 97.38 91 VAL A O 1
ATOM 750 N N . PHE A 1 92 ? -8.819 -3.834 -4.576 1.00 96.06 92 PHE A N 1
ATOM 751 C CA . PHE A 1 92 ? -9.209 -2.738 -5.464 1.00 96.06 92 PHE A CA 1
ATOM 752 C C . PHE A 1 92 ? -10.733 -2.595 -5.606 1.00 96.06 92 PHE A C 1
ATOM 754 O O . PHE A 1 92 ? -11.217 -1.475 -5.776 1.00 96.06 92 PHE A O 1
ATOM 761 N N . GLN A 1 93 ? -11.513 -3.678 -5.484 1.00 94.62 93 GLN A N 1
ATOM 762 C CA . GLN A 1 93 ? -12.974 -3.566 -5.353 1.00 94.62 93 GLN A CA 1
ATOM 763 C C . GLN A 1 93 ? -13.356 -2.820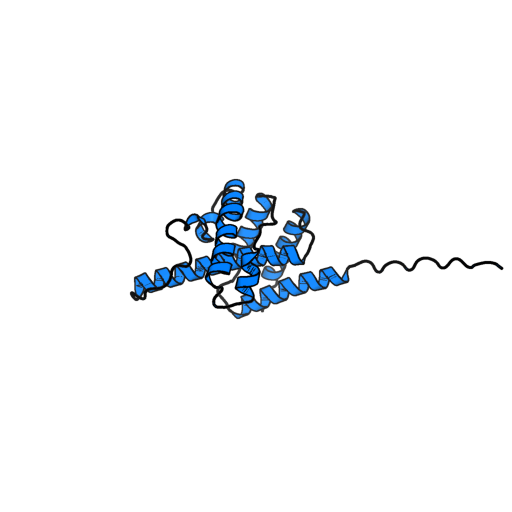 -4.073 1.00 94.62 93 GLN A C 1
ATOM 765 O O . GLN A 1 93 ? -14.186 -1.909 -4.120 1.00 94.62 93 GLN A O 1
ATOM 770 N N . HIS A 1 94 ? -12.711 -3.150 -2.955 1.00 94.19 94 HIS A N 1
ATOM 771 C CA . HIS A 1 94 ? -12.936 -2.497 -1.671 1.00 94.19 94 HIS A CA 1
ATOM 772 C C . HIS A 1 94 ? -12.629 -0.989 -1.724 1.00 94.19 94 HIS A C 1
ATOM 774 O O . HIS A 1 94 ? -13.418 -0.182 -1.233 1.00 94.19 94 HIS A O 1
ATOM 780 N N . PHE A 1 95 ? -11.558 -0.570 -2.407 1.00 93.62 95 PHE A N 1
ATOM 781 C CA . PHE A 1 95 ? -11.269 0.858 -2.616 1.00 93.62 95 PHE A CA 1
ATOM 782 C C . PHE A 1 95 ? -12.392 1.591 -3.344 1.00 93.62 95 PHE A C 1
ATOM 784 O O . PHE A 1 95 ? -12.819 2.659 -2.900 1.00 93.62 95 PHE A O 1
ATOM 791 N N . ARG A 1 96 ? -12.923 1.003 -4.420 1.00 91.94 96 ARG A N 1
ATOM 792 C CA . ARG A 1 96 ? -14.038 1.605 -5.162 1.00 91.94 96 ARG A CA 1
ATOM 793 C C . ARG A 1 96 ? -15.294 1.721 -4.301 1.00 91.94 96 ARG A C 1
ATOM 795 O O . ARG A 1 96 ? -15.979 2.739 -4.379 1.00 91.94 96 ARG A O 1
ATOM 802 N N . GLN A 1 97 ? -15.573 0.725 -3.456 1.00 89.81 97 GLN A N 1
ATOM 803 C CA . GLN A 1 97 ? -16.690 0.766 -2.504 1.00 89.81 97 GLN A CA 1
ATOM 804 C C . GLN A 1 97 ? -16.517 1.892 -1.477 1.00 89.81 97 GLN A C 1
ATOM 806 O O . GLN A 1 97 ? -17.449 2.667 -1.267 1.00 89.81 97 GLN A O 1
ATOM 811 N N . LEU A 1 98 ? -15.326 2.037 -0.887 1.00 86.38 98 LEU A N 1
ATOM 812 C CA . LEU A 1 98 ? -15.027 3.127 0.049 1.00 86.38 98 LEU A CA 1
ATOM 813 C C . LEU A 1 98 ? -15.157 4.506 -0.613 1.00 86.38 98 LEU A C 1
ATOM 815 O O . LEU A 1 98 ? -15.750 5.411 -0.027 1.00 86.38 98 LEU A O 1
ATOM 819 N N . GLY A 1 99 ? -14.666 4.656 -1.847 1.00 82.44 99 GLY A N 1
ATOM 820 C CA . GLY A 1 99 ? -14.780 5.900 -2.614 1.00 82.44 99 GLY A CA 1
ATOM 821 C C . GLY A 1 99 ? -16.228 6.305 -2.917 1.00 82.44 99 GLY A C 1
ATOM 822 O O . GLY A 1 99 ? -16.532 7.495 -2.964 1.00 82.44 99 GLY A O 1
ATOM 823 N N . GLN A 1 100 ? -17.130 5.332 -3.077 1.00 80.25 100 GLN A N 1
ATOM 824 C CA . GLN A 1 100 ? -18.562 5.565 -3.306 1.00 80.25 100 GLN A CA 1
ATOM 825 C C . GLN A 1 100 ? -19.346 5.792 -2.007 1.00 80.25 100 GLN A C 1
ATOM 827 O O . GLN A 1 100 ? -20.237 6.638 -1.964 1.00 80.25 100 GLN A O 1
ATOM 832 N N . ALA A 1 101 ? -19.021 5.062 -0.937 1.00 73.31 101 ALA A N 1
ATOM 833 C CA . ALA A 1 101 ? -19.707 5.173 0.349 1.00 73.31 101 ALA A CA 1
ATOM 834 C C . ALA A 1 101 ? -19.485 6.538 1.022 1.00 73.31 101 ALA A C 1
ATOM 836 O O . ALA A 1 101 ? -20.346 7.006 1.767 1.00 73.31 101 ALA A O 1
ATOM 837 N N . ASP A 1 102 ? -18.359 7.194 0.736 1.00 62.81 102 ASP A N 1
ATOM 838 C CA . ASP A 1 102 ? -18.045 8.535 1.235 1.00 62.81 102 ASP A CA 1
ATOM 839 C C . ASP A 1 102 ? -18.523 9.655 0.285 1.00 62.81 102 ASP A C 1
ATOM 841 O O . ASP A 1 102 ? -18.100 10.798 0.416 1.00 62.81 102 ASP A O 1
ATOM 845 N N . ALA A 1 103 ? -19.447 9.380 -0.653 1.00 55.25 103 ALA A N 1
ATOM 846 C CA . ALA A 1 103 ? -19.972 10.372 -1.609 1.00 55.25 103 ALA A CA 1
ATOM 847 C C . ALA A 1 103 ? -20.609 11.616 -0.951 1.00 55.25 103 ALA A C 1
ATOM 849 O O . ALA A 1 103 ? -20.707 12.669 -1.580 1.00 55.25 103 ALA A O 1
ATOM 850 N N . SER A 1 104 ? -20.992 11.532 0.330 1.00 49.47 104 SER A N 1
ATOM 851 C CA . SER A 1 104 ? -21.420 12.690 1.134 1.00 49.47 104 SER A CA 1
ATOM 852 C C . SER A 1 104 ? -20.299 13.701 1.429 1.00 49.47 104 SER A C 1
ATOM 854 O O . SER A 1 104 ? -20.572 14.836 1.815 1.00 49.47 104 SER A O 1
ATOM 856 N N . LYS A 1 105 ? -19.036 13.309 1.230 1.00 49.56 105 LYS A N 1
ATOM 857 C CA . LYS A 1 105 ? -17.839 14.141 1.307 1.00 49.56 105 LYS A CA 1
ATOM 858 C C . LYS A 1 105 ? -17.061 13.939 0.011 1.00 49.56 105 LYS A C 1
ATOM 860 O O . LYS A 1 105 ? -16.222 13.048 -0.082 1.00 49.56 105 LYS A O 1
ATOM 865 N N . VAL A 1 106 ? -17.320 14.773 -0.999 1.00 51.75 106 VAL A N 1
ATOM 866 C CA . VAL A 1 106 ? -16.513 14.801 -2.233 1.00 51.75 106 VAL A CA 1
ATOM 867 C C . VAL A 1 106 ? -15.083 15.209 -1.865 1.00 51.75 106 VAL A C 1
ATOM 869 O O . VAL A 1 106 ? -14.731 16.385 -1.844 1.00 51.75 106 VAL A O 1
ATOM 872 N N . THR A 1 107 ? -14.262 14.229 -1.501 1.00 63.84 107 THR A N 1
ATOM 873 C CA . THR A 1 107 ? -12.848 14.405 -1.192 1.00 63.84 107 THR A CA 1
ATOM 874 C C . THR A 1 107 ? -12.024 14.014 -2.410 1.00 63.84 107 THR A C 1
ATOM 876 O O . THR A 1 107 ? -12.409 13.138 -3.188 1.00 63.84 107 THR A O 1
ATOM 879 N N . LEU A 1 108 ? -10.858 14.644 -2.569 1.00 63.66 108 LEU A N 1
ATOM 880 C CA . LEU A 1 108 ? -9.879 14.259 -3.593 1.00 63.66 108 LEU A CA 1
ATOM 881 C C . LEU A 1 108 ? -9.551 12.759 -3.515 1.00 63.66 108 LEU A C 1
ATOM 883 O O . LEU A 1 108 ? -9.407 12.105 -4.543 1.00 63.66 108 LEU A O 1
ATOM 887 N N . LEU A 1 109 ? -9.531 12.206 -2.299 1.00 64.69 109 LEU A N 1
ATOM 888 C CA . LEU A 1 109 ? -9.313 10.785 -2.056 1.00 64.69 109 LEU A CA 1
ATOM 889 C C . LEU A 1 109 ? -10.469 9.914 -2.574 1.00 64.69 109 LEU A C 1
ATOM 891 O O . LEU A 1 109 ? -10.212 8.924 -3.247 1.00 64.69 109 LEU A O 1
ATOM 895 N N . GLY A 1 110 ? -11.730 10.277 -2.320 1.00 71.06 110 GLY A N 1
ATOM 896 C CA . GLY A 1 110 ? -12.887 9.517 -2.817 1.00 71.06 110 GLY A CA 1
ATOM 897 C C . GLY A 1 110 ? -12.942 9.458 -4.348 1.00 71.06 110 GLY A C 1
ATOM 898 O O . GLY A 1 110 ? -13.168 8.395 -4.925 1.00 71.06 110 GLY A O 1
ATOM 899 N N . ASN A 1 111 ? -12.634 10.578 -5.012 1.00 73.19 111 ASN A N 1
ATOM 900 C CA . ASN A 1 111 ? -12.528 10.642 -6.473 1.00 73.19 111 ASN A CA 1
ATOM 901 C C . ASN A 1 111 ? -11.347 9.847 -7.036 1.00 73.19 111 ASN A C 1
ATOM 903 O O . ASN A 1 111 ? -11.442 9.346 -8.149 1.00 73.19 111 ASN A O 1
ATOM 907 N N . PHE A 1 112 ? -10.249 9.737 -6.292 1.00 79.81 112 PHE A N 1
ATOM 908 C CA . PHE A 1 112 ? -9.123 8.894 -6.675 1.00 79.81 112 PHE A CA 1
ATOM 909 C C . PHE A 1 112 ? -9.475 7.403 -6.535 1.00 79.81 112 PHE A C 1
ATOM 911 O O . PHE A 1 112 ? -9.189 6.606 -7.420 1.00 79.81 112 PHE A O 1
ATOM 918 N N . MET A 1 113 ? -10.181 7.027 -5.464 1.00 84.19 113 MET A N 1
ATOM 919 C CA . MET A 1 113 ? -10.498 5.626 -5.169 1.00 84.19 113 MET A CA 1
ATOM 920 C C . MET A 1 113 ? -11.626 5.034 -6.026 1.00 84.19 113 MET A C 1
ATOM 922 O O . MET A 1 113 ? -11.628 3.828 -6.264 1.00 84.19 113 MET A O 1
ATOM 926 N N . LYS A 1 114 ? -12.585 5.839 -6.509 1.00 83.56 114 LYS A N 1
ATOM 927 C CA . LYS A 1 114 ? -13.739 5.334 -7.290 1.00 83.56 114 LYS A CA 1
ATOM 928 C C . LYS A 1 114 ? -13.342 4.636 -8.602 1.00 83.56 114 LYS A C 1
ATOM 930 O O . LYS A 1 114 ? -14.032 3.709 -9.017 1.00 83.56 114 LYS A O 1
ATOM 935 N N . ASP A 1 115 ? -12.223 5.048 -9.201 1.00 85.56 115 ASP A N 1
ATOM 936 C CA . ASP A 1 115 ? -11.701 4.529 -10.472 1.00 85.56 115 ASP A CA 1
ATOM 937 C C . ASP A 1 115 ? -10.455 3.648 -10.261 1.00 85.56 115 ASP A C 1
ATOM 939 O O . ASP A 1 115 ? -9.704 3.369 -11.202 1.00 85.56 115 ASP A O 1
ATOM 943 N N . ALA A 1 116 ? -10.220 3.208 -9.018 1.00 91.31 116 ALA A N 1
ATOM 944 C CA . ALA A 1 116 ? -9.044 2.432 -8.659 1.00 91.31 116 ALA A CA 1
ATOM 945 C C . ALA A 1 116 ? -8.980 1.126 -9.458 1.00 91.31 116 ALA A C 1
ATOM 947 O O . ALA A 1 116 ? -9.902 0.303 -9.412 1.00 91.31 116 ALA A O 1
ATOM 948 N N . ARG A 1 117 ? -7.848 0.909 -10.136 1.00 94.12 117 ARG A N 1
ATOM 949 C CA . ARG A 1 117 ? -7.521 -0.324 -10.863 1.00 94.12 117 ARG A CA 1
ATOM 950 C C . ARG A 1 117 ? -6.051 -0.697 -10.684 1.00 94.12 117 ARG A C 1
ATOM 952 O O . ARG A 1 117 ? -5.181 0.178 -10.658 1.00 94.12 117 ARG A O 1
ATOM 959 N N . LEU A 1 118 ? -5.802 -1.997 -10.553 1.00 96.62 118 LEU A N 1
ATOM 960 C CA . LEU A 1 118 ? -4.454 -2.541 -10.474 1.00 96.62 118 LEU A CA 1
ATOM 961 C C . LEU A 1 118 ? -3.875 -2.618 -11.890 1.00 96.62 118 LEU A C 1
ATOM 963 O O . LEU A 1 118 ? -4.419 -3.314 -12.742 1.00 96.62 118 LEU A O 1
ATOM 967 N N . GLU A 1 119 ? -2.775 -1.909 -12.120 1.00 96.62 119 GLU A N 1
ATOM 968 C CA . GLU A 1 119 ? -2.055 -1.897 -13.407 1.00 96.62 119 GLU A CA 1
ATOM 969 C C . GLU A 1 119 ? -0.873 -2.879 -13.410 1.00 96.62 119 GLU A C 1
ATOM 971 O O . GLU A 1 119 ? -0.327 -3.230 -14.455 1.00 96.62 119 GLU A O 1
ATOM 976 N N . ILE A 1 120 ? -0.463 -3.351 -12.230 1.00 96.50 120 ILE A N 1
ATOM 977 C CA . ILE A 1 120 ? 0.570 -4.377 -12.091 1.00 96.50 120 ILE A CA 1
ATOM 978 C C . ILE A 1 120 ? 0.016 -5.697 -12.616 1.00 96.50 120 ILE A C 1
ATOM 980 O O . ILE A 1 120 ? -0.881 -6.263 -12.011 1.00 96.50 120 ILE A O 1
ATOM 984 N N . VAL A 1 121 ? 0.578 -6.205 -13.716 1.00 94.44 121 VAL A N 1
ATOM 985 C CA . VAL A 1 121 ? 0.188 -7.501 -14.306 1.00 94.44 121 VAL A CA 1
ATOM 986 C C . VAL A 1 121 ? 1.097 -8.662 -13.894 1.00 94.44 121 VAL A C 1
ATOM 988 O O . VAL A 1 121 ? 0.697 -9.817 -13.996 1.00 94.44 121 VAL A O 1
ATOM 991 N N . LYS A 1 122 ? 2.327 -8.377 -13.441 1.00 96.56 122 LYS A N 1
ATOM 992 C CA . LYS A 1 122 ? 3.305 -9.396 -13.029 1.00 96.56 122 LYS A CA 1
ATOM 993 C C . LYS A 1 122 ? 3.177 -9.668 -11.520 1.00 96.56 122 LYS A C 1
ATOM 995 O O . LYS A 1 122 ? 3.493 -8.761 -10.746 1.00 96.56 122 LYS A O 1
ATOM 1000 N N . PRO A 1 123 ? 2.831 -10.894 -11.081 1.00 96.88 123 PRO A N 1
ATOM 1001 C CA . PRO A 1 123 ? 2.710 -11.224 -9.656 1.00 96.88 123 PRO A CA 1
ATOM 1002 C C . PRO A 1 123 ? 3.985 -10.936 -8.851 1.00 96.88 123 PRO A C 1
ATOM 1004 O O . PRO A 1 123 ? 3.937 -10.377 -7.759 1.00 96.88 123 PRO A O 1
ATOM 1007 N N . SER A 1 124 ? 5.155 -11.225 -9.428 1.00 96.44 124 SER A N 1
ATOM 1008 C CA . SER A 1 124 ? 6.450 -10.964 -8.787 1.00 96.44 124 SER A CA 1
ATOM 1009 C C . SER A 1 124 ? 6.729 -9.475 -8.559 1.00 96.44 124 SER A C 1
ATOM 1011 O O . SER A 1 124 ? 7.344 -9.119 -7.554 1.00 96.44 124 SER A O 1
ATOM 1013 N N . LEU A 1 125 ? 6.260 -8.595 -9.453 1.00 97.31 125 LEU A N 1
ATOM 1014 C CA . LEU A 1 125 ? 6.362 -7.147 -9.262 1.00 97.31 125 LEU A CA 1
ATOM 1015 C C . LEU A 1 125 ? 5.481 -6.696 -8.097 1.00 97.31 125 LEU A C 1
ATOM 1017 O O . LEU A 1 125 ? 5.934 -5.912 -7.267 1.00 97.31 125 LEU A O 1
ATOM 1021 N N . LEU A 1 126 ? 4.255 -7.219 -8.003 1.00 98.19 126 LEU A N 1
ATOM 1022 C CA . LEU A 1 126 ? 3.362 -6.902 -6.892 1.00 98.19 126 LEU A CA 1
ATOM 1023 C C . LEU A 1 126 ? 3.983 -7.320 -5.555 1.00 98.19 126 LEU A C 1
ATOM 1025 O O . LEU A 1 126 ? 4.024 -6.510 -4.635 1.00 98.19 126 LEU A O 1
ATOM 1029 N N . THR A 1 127 ? 4.534 -8.534 -5.464 1.00 97.62 127 THR A N 1
ATOM 1030 C CA . THR A 1 127 ? 5.206 -9.011 -4.245 1.00 97.62 127 THR A CA 1
ATOM 1031 C C . THR A 1 127 ? 6.359 -8.095 -3.834 1.00 97.62 127 THR A C 1
ATOM 1033 O O . THR A 1 127 ? 6.432 -7.687 -2.676 1.00 97.62 127 THR A O 1
ATOM 1036 N N . LYS A 1 128 ? 7.233 -7.712 -4.776 1.00 96.50 128 LYS A N 1
ATOM 1037 C CA . LYS A 1 128 ? 8.325 -6.765 -4.497 1.00 96.50 128 LYS A CA 1
ATOM 1038 C C . LYS A 1 128 ? 7.800 -5.412 -4.021 1.00 96.50 128 LYS A C 1
ATOM 1040 O O . LYS A 1 128 ? 8.294 -4.879 -3.029 1.00 96.50 128 LYS A O 1
ATOM 1045 N N . ALA A 1 129 ? 6.790 -4.870 -4.701 1.00 97.31 129 ALA A N 1
ATOM 1046 C CA . ALA A 1 129 ? 6.188 -3.596 -4.338 1.00 97.31 129 ALA A CA 1
ATOM 1047 C C . ALA A 1 129 ? 5.605 -3.647 -2.922 1.00 97.31 129 ALA A C 1
ATOM 1049 O O . ALA A 1 129 ? 5.931 -2.798 -2.097 1.00 97.31 129 ALA A O 1
ATOM 1050 N N . VAL A 1 130 ? 4.817 -4.675 -2.606 1.00 97.81 130 VAL A N 1
ATOM 1051 C CA . VAL A 1 130 ? 4.237 -4.879 -1.273 1.00 97.81 130 VAL A CA 1
ATOM 1052 C C . VAL A 1 130 ? 5.322 -4.978 -0.201 1.00 97.81 130 VAL A C 1
ATOM 1054 O O . VAL A 1 130 ? 5.185 -4.334 0.839 1.00 97.81 130 VAL A O 1
ATOM 1057 N N . GLU A 1 131 ? 6.425 -5.684 -0.453 1.00 96.44 131 GLU A N 1
ATOM 1058 C CA . GLU A 1 131 ? 7.537 -5.795 0.499 1.00 96.44 131 GLU A CA 1
ATOM 1059 C C . GLU A 1 131 ? 8.250 -4.451 0.731 1.00 96.44 131 GLU A C 1
ATOM 1061 O O . GLU A 1 131 ? 8.539 -4.076 1.872 1.00 96.44 131 GLU A O 1
ATOM 1066 N N . VAL A 1 132 ? 8.477 -3.660 -0.323 1.00 94.88 132 VAL A N 1
ATOM 1067 C CA . VAL A 1 132 ? 9.015 -2.299 -0.167 1.00 94.88 132 VAL A CA 1
ATOM 1068 C C . VAL A 1 132 ? 8.053 -1.445 0.658 1.00 94.88 132 VAL A C 1
ATOM 1070 O O . VAL A 1 132 ? 8.474 -0.836 1.645 1.00 94.88 132 VAL A O 1
ATOM 1073 N N . ILE A 1 133 ? 6.757 -1.450 0.317 1.00 94.81 133 ILE A N 1
ATOM 1074 C CA . ILE A 1 133 ? 5.723 -0.679 1.019 1.00 94.81 133 ILE A CA 1
ATOM 1075 C C . ILE A 1 133 ? 5.599 -1.098 2.483 1.00 94.81 133 ILE A C 1
ATOM 1077 O O . ILE A 1 133 ? 5.451 -0.226 3.342 1.00 94.81 133 ILE A O 1
ATOM 1081 N N . LYS A 1 134 ? 5.693 -2.393 2.800 1.00 94.19 134 LYS A N 1
ATOM 1082 C CA . LYS A 1 134 ? 5.646 -2.943 4.166 1.00 94.19 134 LYS A CA 1
ATOM 1083 C C . LYS A 1 134 ? 6.718 -2.332 5.067 1.00 94.19 134 LYS A C 1
ATOM 1085 O O . LYS A 1 134 ? 6.451 -2.059 6.235 1.00 94.19 134 LYS A O 1
ATOM 1090 N N . ASN A 1 135 ? 7.885 -2.029 4.504 1.00 91.25 135 ASN A N 1
ATOM 1091 C CA . ASN A 1 135 ? 9.041 -1.507 5.230 1.00 91.25 135 ASN A CA 1
ATOM 1092 C C . ASN A 1 135 ? 9.124 0.030 5.276 1.00 91.25 135 ASN A C 1
ATOM 1094 O O . ASN A 1 135 ? 10.056 0.578 5.867 1.00 91.25 135 ASN A O 1
ATOM 1098 N N . LEU A 1 136 ? 8.168 0.749 4.678 1.00 89.75 136 LEU A N 1
ATOM 1099 C CA . LEU A 1 136 ? 8.152 2.213 4.730 1.00 89.75 136 LEU A CA 1
ATOM 1100 C C . LEU A 1 136 ? 7.772 2.736 6.136 1.00 89.75 136 LEU A C 1
ATOM 1102 O O . LEU A 1 136 ? 6.907 2.157 6.799 1.00 89.75 136 LEU A O 1
ATOM 1106 N N . PRO A 1 137 ? 8.328 3.863 6.601 1.00 88.00 137 PRO A N 1
ATOM 1107 C CA . PRO A 1 137 ? 7.919 4.500 7.855 1.00 88.00 137 PRO A CA 1
ATOM 1108 C C . PRO A 1 137 ? 6.641 5.344 7.674 1.00 88.00 137 PRO A C 1
ATOM 1110 O O . PRO A 1 137 ? 6.669 6.573 7.655 1.00 88.00 137 PRO A O 1
ATOM 1113 N N . LEU A 1 138 ? 5.496 4.670 7.500 1.00 84.94 138 LEU A N 1
ATOM 1114 C CA . LEU A 1 138 ? 4.176 5.293 7.298 1.00 84.94 138 LEU A CA 1
ATOM 1115 C C . LEU A 1 138 ? 3.433 5.592 8.612 1.00 84.94 138 LEU A C 1
ATOM 1117 O O . LEU A 1 138 ? 2.221 5.773 8.610 1.00 84.94 138 LEU A O 1
ATOM 1121 N N . ASP A 1 139 ? 4.102 5.630 9.747 1.00 79.62 139 ASP A N 1
ATOM 1122 C CA . ASP A 1 139 ? 3.529 5.967 11.054 1.00 79.62 139 ASP A CA 1
ATOM 1123 C C . ASP A 1 139 ? 3.766 7.439 11.436 1.00 79.62 139 ASP A C 1
ATOM 1125 O O . ASP A 1 139 ? 3.042 7.988 12.267 1.00 79.62 139 ASP A O 1
ATOM 1129 N N . ARG A 1 140 ? 4.732 8.102 10.785 1.00 75.38 140 ARG A N 1
ATOM 1130 C CA . ARG A 1 140 ? 5.146 9.484 11.069 1.00 75.38 140 ARG A CA 1
ATOM 1131 C C . ARG A 1 140 ? 4.605 10.464 10.028 1.00 75.38 140 ARG A C 1
ATOM 1133 O O . ARG A 1 140 ? 4.745 10.231 8.830 1.00 75.38 140 ARG A O 1
ATOM 1140 N N . GLY A 1 141 ? 4.003 11.564 10.488 1.00 74.19 141 GLY A N 1
ATOM 1141 C CA . GLY A 1 141 ? 3.391 12.592 9.632 1.00 74.19 141 GLY A CA 1
ATOM 1142 C C . GLY A 1 141 ? 4.364 13.181 8.608 1.00 74.19 141 GLY A C 1
ATOM 1143 O O . GLY A 1 141 ? 4.118 13.074 7.409 1.00 74.19 141 GLY A O 1
ATOM 1144 N N . ASP A 1 142 ? 5.501 13.704 9.074 1.00 79.81 142 ASP A N 1
ATOM 1145 C CA . ASP A 1 142 ? 6.503 14.362 8.221 1.00 79.81 142 ASP A CA 1
ATOM 1146 C C . ASP A 1 142 ? 7.067 13.425 7.145 1.00 79.81 142 ASP A C 1
ATOM 1148 O O . ASP A 1 142 ? 7.246 13.807 5.993 1.00 79.81 142 ASP A O 1
ATOM 1152 N N . THR A 1 143 ? 7.297 12.156 7.495 1.00 78.81 143 THR A N 1
ATOM 1153 C CA . THR A 1 143 ? 7.875 11.173 6.571 1.00 78.81 143 THR A CA 1
ATOM 1154 C C . THR A 1 143 ? 6.925 10.790 5.440 1.00 78.81 143 THR A C 1
ATOM 1156 O O . THR A 1 143 ? 7.380 10.490 4.340 1.00 78.81 143 THR A O 1
ATOM 1159 N N . LYS A 1 144 ? 5.609 10.830 5.677 1.00 79.25 144 LYS A N 1
ATOM 1160 C CA . LYS A 1 144 ? 4.616 10.627 4.615 1.00 79.25 144 LYS A CA 1
ATOM 1161 C C . LYS A 1 144 ? 4.661 11.768 3.606 1.00 79.25 144 LYS A C 1
ATOM 1163 O O . LYS A 1 144 ? 4.686 11.495 2.413 1.00 79.25 144 LYS A O 1
ATOM 1168 N N . GLY A 1 145 ? 4.675 13.013 4.090 1.00 80.94 145 GLY A N 1
ATOM 1169 C CA . GLY A 1 145 ? 4.755 14.203 3.241 1.00 80.94 145 GLY A CA 1
ATOM 1170 C C . GLY A 1 145 ? 6.006 14.176 2.369 1.00 80.94 145 GLY A C 1
ATOM 1171 O O . GLY A 1 145 ? 5.897 14.203 1.149 1.00 80.94 145 GLY A O 1
ATOM 1172 N N . ASP A 1 146 ? 7.174 13.975 2.986 1.00 85.25 146 ASP A N 1
ATOM 1173 C CA . ASP A 1 146 ? 8.453 13.881 2.270 1.00 85.25 146 ASP A CA 1
ATOM 1174 C C . ASP A 1 146 ? 8.468 12.774 1.203 1.00 85.25 146 ASP A C 1
ATOM 1176 O O . ASP A 1 146 ? 9.096 12.922 0.155 1.00 85.25 146 ASP A O 1
ATOM 1180 N N . LEU A 1 147 ? 7.802 11.645 1.470 1.00 83.75 147 LEU A N 1
ATOM 1181 C CA . LEU A 1 147 ? 7.717 10.531 0.532 1.00 83.75 147 LEU A CA 1
ATOM 1182 C C . LEU A 1 147 ? 6.843 10.872 -0.681 1.00 83.75 147 LEU A C 1
ATOM 1184 O O . LEU A 1 147 ? 7.229 10.556 -1.804 1.00 83.75 147 LEU A O 1
ATOM 1188 N N . TYR A 1 148 ? 5.697 11.525 -0.470 1.00 81.19 148 TYR A N 1
ATOM 1189 C CA . TYR A 1 148 ? 4.838 11.976 -1.567 1.00 81.19 148 TYR A CA 1
ATOM 1190 C C . TYR A 1 148 ?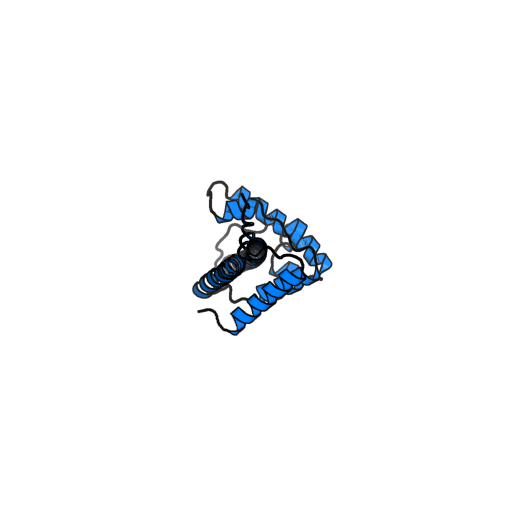 5.531 13.032 -2.427 1.00 81.19 148 TYR A C 1
ATOM 1192 O O . TYR A 1 148 ? 5.552 12.892 -3.647 1.00 81.19 148 TYR A O 1
ATOM 1200 N N . GLU A 1 149 ? 6.162 14.028 -1.805 1.00 85.06 149 GLU A N 1
ATOM 1201 C CA . GLU A 1 149 ? 6.945 15.043 -2.521 1.00 85.06 149 GLU A CA 1
ATOM 1202 C C . GLU A 1 149 ? 8.069 14.402 -3.345 1.00 85.06 149 GLU A C 1
ATOM 1204 O O . GLU A 1 149 ? 8.289 14.743 -4.508 1.00 85.06 149 GLU A O 1
ATOM 1209 N N . TYR A 1 150 ? 8.749 13.401 -2.781 1.00 87.00 150 TYR A N 1
ATOM 1210 C CA . TYR A 1 150 ? 9.787 12.683 -3.506 1.00 87.00 150 TYR A CA 1
ATOM 1211 C C . TYR A 1 150 ? 9.233 11.894 -4.703 1.00 87.00 150 TYR A C 1
ATOM 1213 O O . TYR A 1 150 ? 9.800 11.980 -5.794 1.00 87.00 150 TYR A O 1
ATOM 1221 N N . LEU A 1 151 ? 8.106 11.190 -4.548 1.00 84.44 151 LEU A N 1
ATOM 1222 C CA . LEU A 1 151 ? 7.437 10.493 -5.653 1.00 84.44 151 LEU A CA 1
ATOM 1223 C C . LEU A 1 151 ? 7.020 11.463 -6.770 1.00 84.44 151 LEU A C 1
ATOM 1225 O O . LEU A 1 151 ? 7.255 11.172 -7.942 1.00 84.44 151 LEU A O 1
ATOM 1229 N N . LEU A 1 152 ? 6.468 12.631 -6.423 1.00 84.88 152 LEU A N 1
ATOM 1230 C CA . LEU A 1 152 ? 6.098 13.668 -7.393 1.00 84.88 152 LEU A CA 1
ATOM 1231 C C . LEU A 1 152 ? 7.320 14.199 -8.151 1.00 84.88 152 LEU A C 1
ATOM 1233 O O . LEU A 1 152 ? 7.299 14.254 -9.382 1.00 84.88 152 LEU A O 1
ATOM 1237 N N . SER A 1 153 ? 8.426 14.466 -7.446 1.00 85.12 153 SER A N 1
ATOM 1238 C CA . SER A 1 153 ? 9.673 14.923 -8.074 1.00 85.12 153 SER A CA 1
ATOM 1239 C C . SER A 1 153 ? 10.211 13.941 -9.128 1.00 85.12 153 SER A C 1
ATOM 1241 O O . SER A 1 153 ? 10.822 14.351 -10.116 1.00 85.12 153 SER A O 1
ATOM 1243 N N . LYS A 1 154 ? 9.954 12.633 -8.973 1.00 78.44 154 LYS A N 1
ATOM 1244 C CA . LYS A 1 154 ? 10.338 11.608 -9.957 1.00 78.44 154 LYS A CA 1
ATOM 1245 C C . LYS A 1 154 ? 9.488 11.679 -11.226 1.00 78.44 154 LYS A C 1
ATOM 1247 O O . LYS A 1 154 ? 10.028 11.477 -12.313 1.00 78.44 154 LYS A O 1
ATOM 1252 N N . ALA A 1 155 ? 8.198 11.998 -11.119 1.00 75.62 155 ALA A N 1
ATOM 1253 C CA . ALA A 1 155 ? 7.362 12.220 -12.298 1.00 75.62 155 ALA A CA 1
ATOM 1254 C C . ALA A 1 155 ? 7.739 13.500 -13.048 1.00 75.62 155 ALA A C 1
ATOM 1256 O O . ALA A 1 155 ? 7.779 13.482 -14.280 1.00 75.62 155 ALA A O 1
ATOM 1257 N N . ASP A 1 156 ? 8.062 14.576 -12.330 1.00 72.25 156 ASP A N 1
ATOM 1258 C CA . ASP A 1 156 ? 8.482 15.835 -12.951 1.00 72.25 156 ASP A CA 1
ATOM 1259 C C . ASP A 1 156 ? 9.822 15.686 -13.680 1.00 72.25 156 ASP A C 1
ATOM 1261 O O . ASP A 1 156 ? 9.932 16.054 -14.850 1.00 72.25 156 ASP A O 1
ATOM 1265 N N . ASN A 1 157 ? 10.800 15.013 -13.066 1.00 67.56 157 ASN A N 1
ATOM 1266 C CA . ASN A 1 157 ? 12.077 14.706 -13.720 1.00 67.56 157 ASN A CA 1
ATOM 1267 C C . ASN A 1 157 ? 11.921 13.781 -14.942 1.00 67.56 157 ASN A C 1
ATOM 1269 O O . ASN A 1 157 ? 12.726 13.834 -15.869 1.00 67.56 157 ASN A O 1
ATOM 1273 N N . CYS A 1 158 ? 10.885 12.937 -14.975 1.00 58.72 158 CYS A N 1
ATOM 1274 C CA . CYS A 1 158 ? 10.580 12.091 -16.131 1.00 58.72 158 CYS A CA 1
ATOM 1275 C C . CYS A 1 158 ? 9.931 12.891 -17.282 1.00 58.72 158 CYS A C 1
ATOM 1277 O O . CYS A 1 158 ? 10.120 12.558 -18.452 1.00 58.72 158 CYS A O 1
ATOM 1279 N N . ARG A 1 159 ? 9.216 13.988 -16.983 1.00 56.31 159 ARG A N 1
ATOM 1280 C CA . ARG A 1 159 ? 8.649 14.898 -18.000 1.00 56.31 159 ARG A CA 1
ATOM 1281 C C . ARG A 1 159 ? 9.705 15.725 -18.732 1.00 56.31 159 ARG A C 1
ATOM 1283 O O . ARG A 1 159 ? 9.486 16.048 -19.902 1.00 56.31 159 ARG A O 1
ATOM 1290 N N . ASP A 1 160 ? 10.812 16.039 -18.066 1.00 50.78 160 ASP A N 1
ATOM 1291 C CA . ASP A 1 160 ? 11.889 16.888 -18.596 1.00 50.78 160 ASP A CA 1
ATOM 1292 C C . ASP A 1 160 ? 12.851 16.138 -19.544 1.00 50.78 160 ASP A C 1
ATOM 1294 O O . ASP A 1 160 ? 13.631 16.739 -20.272 1.00 50.78 160 ASP A O 1
ATOM 1298 N N . GLN A 1 161 ? 12.753 14.805 -19.615 1.00 44.84 161 GLN A N 1
ATOM 1299 C CA . GLN A 1 161 ? 13.562 13.966 -20.514 1.00 44.84 161 GLN A CA 1
ATOM 1300 C C . GLN A 1 161 ? 12.891 13.677 -21.867 1.00 44.84 161 GLN A C 1
ATOM 1302 O O . GLN A 1 161 ? 13.342 12.805 -22.613 1.00 44.84 161 GLN A O 1
ATOM 1307 N N . ARG A 1 162 ? 11.808 14.387 -22.224 1.00 41.81 162 ARG A N 1
ATOM 1308 C CA . ARG A 1 162 ? 11.239 14.265 -23.574 1.00 41.81 162 ARG A CA 1
ATOM 1309 C C . ARG A 1 162 ? 12.250 14.810 -24.589 1.00 41.81 162 ARG A C 1
ATOM 1311 O O . ARG A 1 162 ? 12.659 15.962 -24.445 1.00 41.81 162 ARG A O 1
ATOM 1318 N N . PRO A 1 163 ? 12.640 14.042 -25.624 1.00 44.03 163 PRO A N 1
ATOM 1319 C CA . PRO A 1 163 ? 13.492 14.579 -26.671 1.00 44.03 163 PRO A CA 1
ATOM 1320 C C . PRO A 1 163 ? 12.783 15.782 -27.296 1.00 44.03 163 PRO A C 1
ATOM 1322 O O . PRO A 1 163 ? 11.638 15.678 -27.745 1.00 44.03 163 PRO A O 1
ATOM 1325 N N . VAL A 1 164 ? 13.457 16.933 -27.293 1.00 51.22 164 VAL A N 1
ATOM 1326 C CA . VAL A 1 164 ? 13.072 18.078 -28.121 1.00 51.22 164 VAL A CA 1
ATOM 1327 C C . VAL A 1 164 ? 12.883 17.565 -29.550 1.00 51.22 164 VAL A C 1
ATOM 1329 O O . VAL A 1 164 ? 13.773 16.868 -30.048 1.00 51.22 164 VAL A O 1
ATOM 1332 N N . PRO A 1 165 ? 11.753 17.853 -30.225 1.00 46.94 165 PRO A N 1
ATOM 1333 C CA . PRO A 1 165 ? 11.621 17.509 -31.630 1.00 46.94 165 PRO A CA 1
ATOM 1334 C C . PRO A 1 165 ? 12.767 18.207 -32.354 1.00 46.94 165 PRO A C 1
ATOM 1336 O O . PRO A 1 165 ? 12.853 19.436 -32.336 1.00 46.94 165 PRO A O 1
ATOM 1339 N N . HIS A 1 166 ? 13.685 17.430 -32.927 1.00 50.25 166 HIS A N 1
ATOM 1340 C CA . HIS A 1 166 ? 14.750 17.978 -33.750 1.00 50.25 166 HIS A CA 1
ATOM 1341 C C . HIS A 1 166 ? 14.061 18.769 -34.864 1.00 50.25 166 HIS A C 1
ATOM 1343 O O . HIS A 1 166 ? 13.308 18.195 -35.653 1.00 50.25 166 HIS A O 1
ATOM 1349 N N . ALA A 1 167 ? 14.238 20.092 -34.861 1.00 51.78 167 ALA A N 1
ATOM 1350 C CA . ALA A 1 167 ? 13.696 20.967 -35.888 1.00 51.78 167 ALA A CA 1
ATOM 1351 C C . ALA A 1 167 ? 14.053 20.387 -37.264 1.00 51.78 167 ALA A C 1
ATOM 1353 O O . ALA A 1 167 ? 15.219 20.085 -37.527 1.00 51.78 167 ALA A O 1
ATOM 1354 N N . ALA A 1 168 ? 13.037 20.169 -38.100 1.00 51.16 168 ALA A N 1
ATOM 1355 C CA . ALA A 1 168 ? 13.220 19.650 -39.446 1.00 51.16 168 ALA A CA 1
ATOM 1356 C C . ALA A 1 168 ? 14.196 20.557 -40.222 1.00 51.16 168 ALA A C 1
ATOM 1358 O O . ALA A 1 168 ? 14.119 21.782 -40.084 1.00 51.16 168 ALA A O 1
ATOM 1359 N N . PRO A 1 169 ? 15.111 19.998 -41.032 1.00 51.81 169 PRO A N 1
ATOM 1360 C CA . PRO A 1 169 ? 16.013 20.811 -41.830 1.00 51.81 169 PRO A CA 1
ATOM 1361 C C . PRO A 1 169 ? 15.200 21.627 -42.840 1.00 51.81 169 PRO A C 1
ATOM 1363 O O . PRO A 1 169 ? 14.470 21.078 -43.666 1.00 51.81 169 PRO A O 1
ATOM 1366 N N . HIS A 1 170 ? 15.328 22.951 -42.760 1.00 52.59 170 HIS A N 1
ATOM 1367 C CA . HIS A 1 170 ? 14.871 23.860 -43.802 1.00 52.59 170 HIS A CA 1
ATOM 1368 C C . HIS A 1 170 ? 15.642 23.546 -45.087 1.00 52.59 170 HIS A C 1
ATOM 1370 O O . HIS A 1 170 ? 16.841 23.808 -45.174 1.00 52.59 170 HIS A O 1
ATOM 1376 N N . TYR A 1 171 ? 14.958 22.987 -46.083 1.00 50.25 171 TYR A N 1
ATOM 1377 C CA . TYR A 1 171 ? 15.479 22.949 -47.444 1.00 50.25 171 TYR A CA 1
ATOM 1378 C C . TYR A 1 171 ? 15.333 24.344 -48.069 1.00 50.25 171 TYR A C 1
ATOM 1380 O O . TYR A 1 171 ? 14.248 24.928 -47.981 1.00 50.25 171 TYR A O 1
ATOM 1388 N N . PRO A 1 172 ? 16.389 24.898 -48.689 1.00 60.31 172 PRO A N 1
ATOM 1389 C CA . PRO A 1 172 ? 16.261 26.120 -49.463 1.00 60.31 172 PRO A CA 1
ATOM 1390 C C . PRO A 1 172 ? 15.478 25.807 -50.742 1.00 60.31 172 PRO A C 1
ATOM 1392 O O . PRO A 1 172 ? 15.783 24.855 -51.458 1.00 60.31 172 PRO A O 1
ATOM 1395 N N . HIS A 1 173 ? 14.441 26.597 -51.008 1.00 53.59 173 HIS A N 1
ATOM 1396 C CA . HIS A 1 173 ? 13.835 26.648 -52.330 1.00 53.59 173 HIS A CA 1
ATOM 1397 C C . HIS A 1 173 ? 14.750 27.487 -53.223 1.00 53.59 173 HIS A C 1
ATOM 1399 O O . HIS A 1 173 ? 14.805 28.706 -53.069 1.00 53.59 173 HIS A O 1
ATOM 1405 N N . ASP A 1 174 ? 15.468 26.816 -54.120 1.00 54.22 174 ASP A N 1
ATOM 1406 C CA . ASP A 1 174 ? 16.097 27.455 -55.271 1.00 54.22 174 ASP A CA 1
ATOM 1407 C C . ASP A 1 174 ? 15.007 28.034 -56.185 1.00 54.22 174 ASP A C 1
ATOM 1409 O O . ASP A 1 174 ? 14.029 27.355 -56.522 1.00 54.22 174 ASP A O 1
ATOM 1413 N N . GLY A 1 175 ? 15.193 29.295 -56.566 1.00 57.69 175 GLY A N 1
ATOM 1414 C CA . GLY A 1 175 ? 14.457 30.018 -57.597 1.00 57.69 175 GLY A CA 1
ATOM 1415 C C . GLY A 1 175 ? 15.429 30.812 -58.452 1.00 57.69 175 GLY A C 1
ATOM 1416 O O . GLY A 1 175 ? 16.456 31.263 -57.893 1.00 57.69 175 GLY A O 1
#

Sequence (175 aa):
MITGDLKSKIDGLWEDFWVGGITNPLTVIEQITYLMYSRMLDTQEQRDEKRKQIAGIDFKPRFAPEQQEFRFSHYSNLGSDEMMEVVRDGVFQHFRQLGQADASKVTLLGNFMKDARLEIVKPSLLTKAVEVIKNLPLDRGDTKGDLYEYLLSKADNCRDQRPVPHAAPHYPHDG

Foldseek 3Di:
DQDPVLLVLVVVLLVLCVVLVNPQLVVSLLQLVLLLVLQVLLVVQVVQVVCCVPPVDDDDHLADPVLPCLRLVNLLPDDLVSSCCCCQPRNLVSLLVVLVVVPVDPDPSSVSSVPGGDPRPGSVSVNSSSVSSVPQPSVDDVSVVVVSVSSVVVNVVVVVPDPDPPPDDDDDDDD

Secondary structure (DSSP, 8-state):
---HHHHHHHHHHHHHHHHHT---HHHHHHHHHHHHHHHHHHHHHHHHHHHHHHH------SS-GGGGGGSHHHHTTS-HHHHHHIIIIIIHHHHHHHHHHTTTS--HHHHHHTT-------HHHHHHHHHHHHTS-TTSHHHHHHHHHHHHHHHHHHHTTSPP--PPP------